Protein AF-A0AAV5J5P5-F1 (afdb_monomer_lite)

Structure (mmCIF, N/CA/C/O backbone):
data_AF-A0AAV5J5P5-F1
#
_entry.id   AF-A0AAV5J5P5-F1
#
loop_
_atom_site.group_PDB
_atom_site.id
_atom_site.type_symbol
_atom_site.label_atom_id
_atom_site.label_alt_id
_atom_site.label_comp_id
_atom_site.label_asym_id
_atom_site.label_entity_id
_atom_site.label_seq_id
_atom_site.pdbx_PDB_ins_code
_atom_site.Cartn_x
_atom_site.Cartn_y
_atom_site.Cartn_z
_atom_site.occupancy
_atom_site.B_iso_or_equiv
_atom_site.auth_seq_id
_atom_site.auth_comp_id
_atom_site.auth_asym_id
_atom_site.auth_atom_id
_atom_site.pdbx_PDB_model_num
ATOM 1 N N . MET A 1 1 ? -7.041 13.237 -35.241 1.00 70.38 1 MET A N 1
ATOM 2 C CA . MET A 1 1 ? -5.769 13.386 -34.491 1.00 70.38 1 MET A CA 1
ATOM 3 C C . MET A 1 1 ? -5.618 12.308 -33.420 1.00 70.38 1 MET A C 1
ATOM 5 O O . MET A 1 1 ? -4.548 11.721 -33.327 1.00 70.38 1 MET A O 1
ATOM 9 N N . GLU A 1 2 ? -6.680 11.979 -32.680 1.00 71.56 2 GLU A N 1
ATOM 10 C CA . GLU A 1 2 ? -6.690 10.884 -31.691 1.00 71.56 2 GLU A CA 1
ATOM 11 C C . GLU A 1 2 ? -6.291 9.512 -32.264 1.00 71.56 2 GLU A C 1
ATOM 13 O O . GLU A 1 2 ? -5.468 8.825 -31.662 1.00 71.56 2 GLU A O 1
ATOM 18 N N . ASP A 1 3 ? -6.762 9.147 -33.463 1.00 81.12 3 ASP A N 1
ATOM 19 C CA . ASP A 1 3 ? -6.396 7.868 -34.101 1.00 81.12 3 ASP A CA 1
ATOM 20 C C . ASP A 1 3 ? -4.899 7.738 -34.413 1.00 81.12 3 ASP A C 1
ATOM 22 O O . ASP A 1 3 ? -4.322 6.656 -34.296 1.00 81.12 3 ASP A O 1
ATOM 26 N N . TYR A 1 4 ? -4.246 8.842 -34.787 1.00 81.94 4 TYR A N 1
ATOM 27 C CA . TYR A 1 4 ? -2.808 8.868 -35.063 1.00 81.94 4 TYR A CA 1
ATOM 28 C C . TYR A 1 4 ? -1.995 8.675 -33.780 1.00 81.94 4 TYR A C 1
ATOM 30 O O . TYR A 1 4 ? -1.014 7.931 -33.776 1.00 81.94 4 TYR A O 1
ATOM 38 N N . LEU A 1 5 ? -2.425 9.303 -32.683 1.00 77.25 5 LEU A N 1
ATOM 39 C CA . LEU A 1 5 ? -1.775 9.154 -31.384 1.00 77.25 5 LEU A CA 1
ATOM 40 C C . LEU A 1 5 ? -1.938 7.729 -30.849 1.00 77.25 5 LEU A C 1
ATOM 42 O O . LEU A 1 5 ? -0.957 7.119 -30.443 1.00 77.25 5 LEU A O 1
ATOM 46 N N . ARG A 1 6 ? -3.139 7.152 -30.940 1.00 75.00 6 ARG A N 1
ATOM 47 C CA . ARG A 1 6 ? -3.424 5.805 -30.427 1.00 75.00 6 ARG A CA 1
ATOM 48 C C . ARG A 1 6 ? -2.685 4.693 -31.179 1.00 75.00 6 ARG A C 1
ATOM 50 O O . ARG A 1 6 ? -2.351 3.680 -30.577 1.00 75.00 6 ARG A O 1
ATOM 57 N N . ARG A 1 7 ? -2.434 4.868 -32.483 1.00 79.62 7 ARG A N 1
ATOM 58 C CA . ARG A 1 7 ? -1.716 3.881 -33.313 1.00 79.62 7 ARG A CA 1
ATOM 59 C C . ARG A 1 7 ? -0.195 3.957 -33.185 1.00 79.62 7 ARG A C 1
ATOM 61 O O . ARG A 1 7 ? 0.457 2.927 -33.299 1.00 79.62 7 ARG A O 1
ATOM 68 N N . ASN A 1 8 ? 0.364 5.151 -32.979 1.00 80.06 8 ASN A N 1
ATOM 69 C CA . ASN A 1 8 ? 1.818 5.364 -33.005 1.00 80.06 8 ASN A CA 1
ATOM 70 C C . ASN A 1 8 ? 2.435 5.571 -31.616 1.00 80.06 8 ASN A C 1
ATOM 72 O O . ASN A 1 8 ? 3.633 5.371 -31.439 1.00 80.06 8 ASN A O 1
ATOM 76 N N . PHE A 1 9 ? 1.630 5.971 -30.631 1.00 73.50 9 PHE A N 1
ATOM 77 C CA . PHE A 1 9 ? 2.081 6.315 -29.290 1.00 73.50 9 PHE A CA 1
ATOM 78 C C . PHE A 1 9 ? 1.285 5.518 -28.257 1.00 73.50 9 PHE A C 1
ATOM 80 O O . PHE A 1 9 ? 0.429 6.053 -27.553 1.00 73.50 9 PHE A O 1
ATOM 87 N N . ASP A 1 10 ? 1.603 4.228 -28.135 1.00 69.62 10 ASP A N 1
ATOM 88 C CA . ASP A 1 10 ? 1.212 3.442 -26.962 1.00 69.62 10 ASP A CA 1
ATOM 89 C C . ASP A 1 10 ? 2.112 3.839 -25.778 1.00 69.62 10 ASP A C 1
ATOM 91 O O . ASP A 1 10 ? 3.109 3.191 -25.439 1.00 69.62 10 ASP A O 1
ATOM 95 N N . VAL A 1 11 ? 1.839 5.024 -25.225 1.00 68.56 11 VAL A N 1
ATOM 96 C CA . VAL A 1 11 ? 2.643 5.607 -24.151 1.00 68.56 11 VAL A CA 1
ATOM 97 C C . VAL A 1 11 ? 2.291 4.909 -22.849 1.00 68.56 11 VAL A C 1
ATOM 99 O O . VAL A 1 11 ? 1.168 4.992 -22.353 1.00 68.56 11 VAL A O 1
ATOM 102 N N . GLN A 1 12 ? 3.285 4.255 -22.254 1.00 68.38 12 GLN A N 1
ATOM 103 C CA . GLN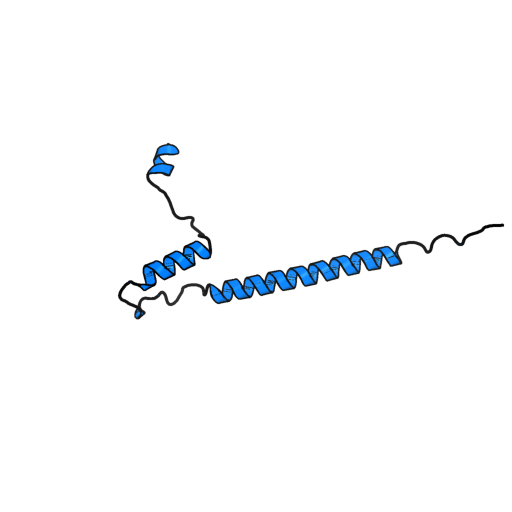 A 1 12 ? 3.140 3.666 -20.931 1.00 68.38 12 GLN A CA 1
ATOM 104 C C . GLN A 1 12 ? 2.692 4.735 -19.926 1.00 68.38 12 GLN A C 1
ATOM 106 O O . GLN A 1 12 ? 3.271 5.820 -19.838 1.00 68.38 12 GLN A O 1
ATOM 111 N N . HIS A 1 13 ? 1.656 4.417 -19.151 1.00 73.62 13 HIS A N 1
ATOM 112 C CA . HIS A 1 13 ? 1.132 5.305 -18.122 1.00 73.62 13 HIS A CA 1
ATOM 113 C C . HIS A 1 13 ? 2.250 5.743 -17.167 1.00 73.62 13 HIS A C 1
ATOM 115 O O . HIS A 1 13 ? 3.074 4.933 -16.746 1.00 73.62 13 HIS A O 1
ATOM 121 N N . LYS A 1 14 ? 2.236 7.017 -16.746 1.00 74.62 14 LYS A N 1
ATOM 122 C CA . LYS A 1 14 ? 3.236 7.587 -15.816 1.00 74.62 14 LYS A CA 1
ATOM 123 C C . LYS A 1 14 ? 3.353 6.804 -14.497 1.00 74.62 14 LYS A C 1
ATOM 125 O O . LYS A 1 14 ? 4.385 6.853 -13.831 1.00 74.62 14 LYS A O 1
ATOM 130 N N . ARG A 1 15 ? 2.283 6.111 -14.097 1.00 76.62 15 ARG A N 1
ATOM 131 C CA . ARG A 1 15 ? 2.212 5.238 -12.919 1.00 76.62 15 ARG A CA 1
ATOM 132 C C . ARG A 1 15 ? 1.661 3.873 -13.351 1.00 76.62 15 ARG A C 1
ATOM 134 O O . ARG A 1 15 ? 0.456 3.663 -13.242 1.00 76.62 15 ARG A O 1
ATOM 141 N N . PRO A 1 16 ? 2.504 2.986 -13.902 1.00 79.31 16 PRO A N 1
ATOM 142 C CA . PRO A 1 16 ? 2.064 1.663 -14.334 1.00 79.31 16 PRO A CA 1
ATOM 143 C C . PRO A 1 16 ? 1.634 0.811 -13.131 1.00 79.31 16 PRO A C 1
ATOM 145 O O . PRO A 1 16 ? 2.051 1.070 -11.997 1.00 79.31 16 PRO A O 1
ATOM 148 N N . SER A 1 17 ? 0.806 -0.207 -13.382 1.00 83.38 17 SER A N 1
ATOM 149 C CA . SER A 1 17 ? 0.384 -1.162 -12.352 1.00 83.38 17 SER A CA 1
ATOM 150 C C . SER A 1 17 ? 1.578 -1.927 -11.771 1.00 83.38 17 SER A C 1
ATOM 152 O O . SER A 1 17 ? 2.634 -2.050 -12.401 1.00 83.38 17 SER A O 1
ATOM 154 N N . GLU A 1 18 ? 1.419 -2.461 -10.558 1.00 81.81 18 GLU A N 1
ATOM 155 C CA . GLU A 1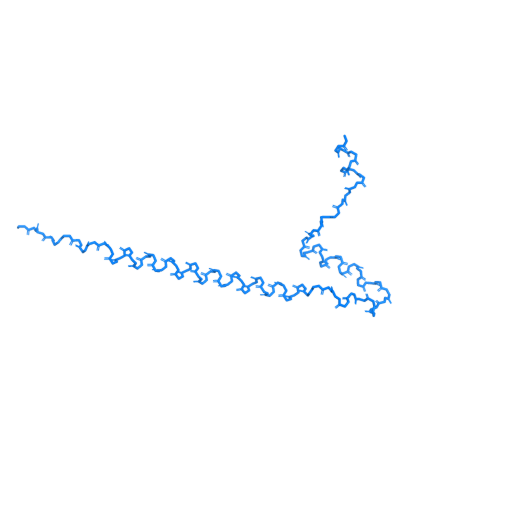 18 ? 2.469 -3.252 -9.907 1.00 81.81 18 GLU A CA 1
ATOM 156 C C . GLU A 1 18 ? 2.860 -4.480 -10.748 1.00 81.81 18 GLU A C 1
ATOM 158 O O . GLU A 1 18 ? 4.045 -4.762 -10.915 1.00 81.81 18 GLU A O 1
ATOM 163 N N . GLU A 1 19 ? 1.885 -5.134 -11.381 1.00 83.56 19 GLU A N 1
ATOM 164 C CA . GLU A 1 19 ? 2.101 -6.261 -12.297 1.00 83.56 19 GLU A CA 1
ATOM 165 C C . GLU A 1 19 ? 2.925 -5.873 -13.529 1.00 83.56 19 GLU A C 1
ATOM 167 O O . GLU A 1 19 ? 3.870 -6.576 -13.901 1.00 83.56 19 GLU A O 1
ATOM 172 N N . ALA A 1 20 ? 2.624 -4.724 -14.142 1.00 84.31 20 ALA A N 1
ATOM 173 C CA . ALA A 1 20 ? 3.394 -4.213 -15.269 1.00 84.31 20 ALA A CA 1
ATOM 174 C C . ALA A 1 20 ? 4.844 -3.912 -14.854 1.00 84.31 20 ALA A C 1
ATOM 176 O O . ALA A 1 20 ? 5.780 -4.256 -15.580 1.00 84.31 20 ALA A O 1
ATOM 177 N N . LEU A 1 21 ? 5.055 -3.346 -13.659 1.00 81.25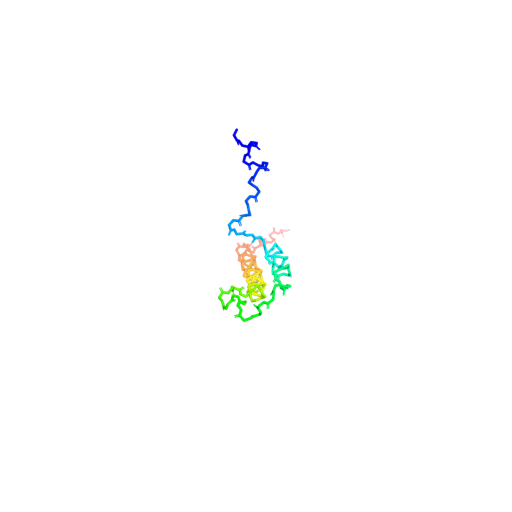 21 LEU A N 1
ATOM 178 C CA . LEU A 1 21 ? 6.391 -3.114 -13.100 1.00 81.25 21 LEU A CA 1
ATOM 179 C C . LEU A 1 21 ? 7.154 -4.420 -12.842 1.00 81.25 21 LEU A C 1
ATOM 181 O O . LEU A 1 21 ? 8.352 -4.488 -13.127 1.00 81.25 21 LEU A O 1
ATOM 185 N N . LEU A 1 22 ? 6.486 -5.455 -12.326 1.00 82.25 22 LEU A N 1
ATOM 186 C CA . LEU A 1 22 ? 7.084 -6.776 -12.110 1.00 82.25 22 LEU A CA 1
ATOM 187 C C . LEU A 1 22 ? 7.499 -7.426 -13.436 1.00 82.25 22 LEU A C 1
ATOM 189 O O . LEU A 1 22 ? 8.632 -7.899 -13.554 1.00 82.25 22 LEU A O 1
ATOM 193 N N . LYS A 1 23 ? 6.634 -7.372 -14.457 1.00 83.81 23 LYS A N 1
ATOM 194 C CA . LYS A 1 23 ? 6.923 -7.879 -15.807 1.00 83.81 23 LYS A CA 1
ATOM 195 C C . LYS A 1 23 ? 8.119 -7.160 -16.438 1.00 83.81 23 LYS A C 1
ATOM 197 O O . LYS A 1 23 ? 9.026 -7.814 -16.949 1.00 83.81 23 LYS A O 1
ATOM 202 N N . TRP A 1 24 ? 8.177 -5.832 -16.323 1.00 76.75 24 TRP A N 1
ATOM 203 C CA . TRP A 1 24 ? 9.322 -5.034 -16.774 1.00 76.75 24 TRP A CA 1
ATOM 204 C C . TRP A 1 24 ? 10.618 -5.405 -16.046 1.00 76.75 24 TRP A C 1
ATOM 206 O O . TRP A 1 24 ? 11.657 -5.579 -16.683 1.00 76.75 24 TRP A O 1
ATOM 216 N N . ARG A 1 25 ? 10.577 -5.577 -14.719 1.00 77.38 25 ARG A N 1
ATOM 217 C CA . ARG A 1 25 ? 11.751 -6.008 -13.941 1.00 77.38 25 ARG A CA 1
ATOM 218 C C . ARG A 1 25 ? 12.231 -7.399 -14.342 1.00 77.38 25 ARG A C 1
ATOM 220 O O . ARG A 1 25 ? 13.438 -7.603 -14.435 1.00 77.38 25 ARG A O 1
ATOM 227 N N . SER A 1 26 ? 11.310 -8.328 -14.588 1.00 78.62 26 SER A N 1
ATOM 228 C CA . SER A 1 26 ? 11.625 -9.670 -15.083 1.00 78.62 26 SER A CA 1
ATOM 229 C C . SER A 1 26 ? 12.294 -9.608 -16.462 1.00 78.62 26 SER A C 1
ATOM 231 O O . SER A 1 26 ? 13.375 -10.168 -16.634 1.00 78.62 26 SER A O 1
ATOM 233 N N . ALA A 1 27 ? 11.750 -8.821 -17.395 1.00 77.69 27 ALA A N 1
ATOM 234 C CA . ALA A 1 27 ? 12.313 -8.651 -18.737 1.00 77.69 27 ALA A CA 1
ATOM 235 C C . ALA A 1 27 ? 13.722 -8.022 -18.724 1.00 77.69 27 ALA A C 1
ATOM 237 O O . ALA A 1 27 ? 14.624 -8.482 -19.421 1.00 77.69 27 ALA A O 1
ATOM 238 N N . VAL A 1 28 ? 13.945 -7.002 -17.888 1.00 67.38 28 VAL A N 1
ATOM 239 C CA . VAL A 1 28 ? 15.241 -6.301 -17.786 1.00 67.38 28 VAL A CA 1
ATOM 240 C C . VAL A 1 28 ? 16.258 -7.079 -16.934 1.00 67.38 28 VAL A C 1
ATOM 242 O O . VAL A 1 28 ? 17.457 -6.809 -17.004 1.00 67.38 28 VAL A O 1
ATOM 245 N N . SER A 1 29 ? 15.825 -8.089 -16.168 1.00 65.62 29 SER A N 1
ATOM 246 C CA . SER A 1 29 ? 16.717 -8.911 -15.333 1.00 65.62 29 SER A CA 1
ATOM 247 C C . SER A 1 29 ? 17.776 -9.681 -16.135 1.00 65.62 29 SER A C 1
ATOM 249 O O . SER A 1 29 ? 18.843 -9.967 -15.588 1.00 65.62 29 SER A O 1
ATOM 251 N N . ILE A 1 30 ? 17.497 -9.935 -17.419 1.00 65.56 30 ILE A N 1
ATOM 252 C CA . ILE A 1 30 ? 18.353 -10.632 -18.389 1.00 65.56 30 ILE A CA 1
ATOM 253 C C . ILE A 1 30 ? 19.518 -9.739 -18.878 1.00 65.56 30 ILE A C 1
ATOM 255 O O . ILE A 1 30 ? 20.522 -10.246 -19.380 1.00 65.56 30 ILE A O 1
ATOM 259 N N . VAL A 1 31 ? 19.456 -8.408 -18.704 1.00 58.78 31 VAL A N 1
ATOM 260 C CA . VAL A 1 31 ? 20.498 -7.490 -19.202 1.00 58.78 31 VAL A CA 1
ATOM 261 C C . VAL A 1 31 ? 21.738 -7.463 -18.286 1.00 58.78 31 VAL A C 1
ATOM 263 O O . VAL A 1 31 ? 21.673 -7.197 -17.086 1.00 58.78 31 VAL A O 1
ATOM 266 N N . LYS A 1 32 ? 22.892 -7.693 -18.931 1.00 55.47 32 LYS A N 1
ATOM 267 C CA . LYS A 1 32 ? 24.263 -8.030 -18.478 1.00 55.47 32 LYS A CA 1
ATOM 268 C C . LYS A 1 32 ? 24.930 -7.284 -17.300 1.00 55.47 32 LYS A C 1
ATOM 270 O O . LYS A 1 32 ? 26.063 -7.635 -16.983 1.00 55.47 32 LYS A O 1
ATOM 275 N N . ASN A 1 33 ? 24.334 -6.287 -16.636 1.00 60.12 33 ASN A N 1
ATOM 276 C CA . ASN A 1 33 ? 25.033 -5.531 -15.573 1.00 60.12 33 ASN A CA 1
ATOM 277 C C . ASN A 1 33 ? 24.243 -5.425 -14.250 1.00 60.12 33 ASN A C 1
ATOM 279 O O . ASN A 1 33 ? 23.575 -4.417 -13.996 1.00 60.12 33 ASN A O 1
ATOM 283 N N . PRO A 1 34 ? 24.381 -6.420 -13.351 1.00 64.44 34 PRO A N 1
ATOM 284 C CA . PRO A 1 34 ? 23.748 -6.430 -12.031 1.00 64.44 34 PRO A CA 1
ATOM 285 C C . PRO A 1 34 ? 24.125 -5.245 -11.128 1.00 64.44 34 PRO A C 1
ATOM 287 O O . PRO A 1 34 ? 23.312 -4.838 -10.303 1.00 64.44 34 PRO A O 1
ATOM 290 N N . ARG A 1 35 ? 25.321 -4.652 -11.287 1.00 58.94 35 ARG A N 1
ATOM 291 C CA . ARG A 1 35 ? 25.801 -3.517 -10.465 1.00 58.94 35 ARG A CA 1
ATOM 292 C C . ARG A 1 35 ? 25.150 -2.182 -10.843 1.00 58.94 35 ARG A C 1
ATOM 294 O O . ARG A 1 35 ? 25.193 -1.248 -10.051 1.00 58.94 35 ARG A O 1
ATOM 301 N N . ARG A 1 36 ? 24.526 -2.097 -12.026 1.00 60.56 36 ARG A N 1
ATOM 302 C CA . ARG A 1 36 ? 23.688 -0.962 -12.454 1.00 60.56 36 ARG A CA 1
ATOM 303 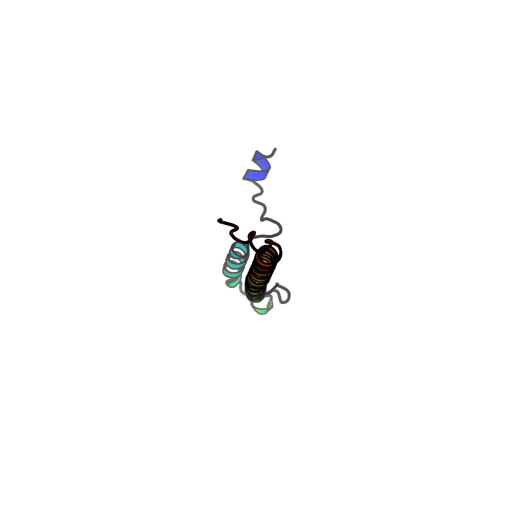C C . ARG A 1 36 ? 22.204 -1.154 -12.148 1.00 60.56 36 ARG A C 1
ATOM 305 O O . ARG A 1 36 ? 21.401 -0.301 -12.521 1.00 60.56 36 ARG A O 1
ATOM 312 N N . ARG A 1 37 ? 21.824 -2.231 -11.445 1.00 62.19 37 ARG A N 1
ATOM 313 C CA . ARG A 1 37 ? 20.470 -2.361 -10.899 1.00 62.19 37 ARG A CA 1
ATOM 314 C C . ARG A 1 37 ? 20.224 -1.163 -9.996 1.00 62.19 37 ARG A C 1
ATOM 316 O O . ARG A 1 37 ? 20.936 -0.949 -9.021 1.00 62.19 37 ARG A O 1
ATOM 323 N N . PHE A 1 38 ? 19.262 -0.352 -10.408 1.00 60.78 38 PHE A N 1
ATOM 324 C CA . PHE A 1 38 ? 18.850 0.880 -9.766 1.00 60.78 38 PHE A CA 1
ATOM 325 C C . PHE A 1 38 ? 18.828 0.729 -8.235 1.00 60.78 38 PHE A C 1
ATOM 327 O O . PHE A 1 38 ? 17.952 0.091 -7.657 1.00 60.78 38 PHE A O 1
ATOM 334 N N . ARG A 1 39 ? 19.813 1.341 -7.575 1.00 59.88 39 ARG A N 1
ATOM 335 C CA . ARG A 1 39 ? 19.962 1.343 -6.112 1.00 59.88 39 ARG A CA 1
ATOM 336 C C . ARG A 1 39 ? 18.835 2.119 -5.411 1.00 59.88 39 ARG A C 1
ATOM 338 O O . ARG A 1 39 ? 18.635 1.966 -4.216 1.00 59.88 39 ARG A O 1
ATOM 345 N N . MET A 1 40 ? 18.089 2.911 -6.185 1.00 57.94 40 MET A N 1
ATOM 346 C CA . MET A 1 40 ? 17.021 3.816 -5.758 1.00 57.94 40 MET A CA 1
ATOM 347 C C . MET A 1 40 ? 15.665 3.467 -6.406 1.00 57.94 40 MET A C 1
ATOM 349 O O . MET A 1 40 ? 14.921 4.368 -6.787 1.00 57.94 40 MET A O 1
ATOM 353 N N . VAL A 1 41 ? 15.325 2.181 -6.588 1.00 65.06 41 VAL A N 1
ATOM 354 C CA . VAL A 1 41 ? 13.930 1.812 -6.919 1.00 65.06 41 VAL A CA 1
ATOM 355 C C . VAL A 1 41 ? 13.192 1.479 -5.647 1.00 65.06 41 VAL A C 1
ATOM 357 O O . VAL A 1 41 ? 13.694 0.748 -4.799 1.00 65.06 41 VAL A O 1
ATOM 360 N N . ALA A 1 42 ? 11.962 1.965 -5.553 1.00 67.06 42 ALA A N 1
ATOM 361 C CA . ALA A 1 42 ? 11.062 1.549 -4.501 1.00 67.06 42 ALA A CA 1
ATOM 362 C C . ALA A 1 42 ? 10.937 0.018 -4.457 1.00 67.06 42 ALA A C 1
ATOM 364 O O . ALA A 1 42 ? 10.762 -0.651 -5.484 1.00 67.06 42 ALA A O 1
ATOM 365 N N . ASP A 1 43 ? 11.023 -0.513 -3.248 1.00 79.81 43 ASP A N 1
ATOM 366 C CA . ASP A 1 43 ? 10.819 -1.921 -2.966 1.00 79.81 43 ASP A CA 1
ATOM 367 C C . ASP A 1 43 ? 9.327 -2.254 -3.124 1.00 79.81 43 ASP A C 1
ATOM 369 O O . ASP A 1 43 ? 8.484 -1.741 -2.384 1.00 79.81 43 ASP A O 1
ATOM 373 N N . LEU A 1 44 ? 8.999 -3.055 -4.143 1.00 78.75 44 LEU A N 1
ATOM 374 C CA . LEU A 1 44 ? 7.617 -3.437 -4.443 1.00 78.75 44 LEU A CA 1
ATOM 375 C C . LEU A 1 44 ? 7.059 -4.354 -3.349 1.00 78.75 44 LEU A C 1
ATOM 377 O O . LEU A 1 44 ? 5.940 -4.143 -2.897 1.00 78.75 44 LEU A O 1
ATOM 381 N N . ALA A 1 45 ? 7.871 -5.276 -2.824 1.00 83.81 45 ALA A N 1
ATOM 382 C CA . ALA A 1 45 ? 7.436 -6.196 -1.777 1.00 83.81 45 ALA A CA 1
ATOM 383 C C . ALA A 1 45 ? 7.048 -5.443 -0.495 1.00 83.81 45 ALA A C 1
ATOM 385 O O . ALA A 1 45 ? 5.975 -5.674 0.060 1.00 83.81 45 ALA A O 1
ATOM 386 N N . LYS A 1 46 ? 7.862 -4.464 -0.076 1.00 87.44 46 LYS A N 1
ATOM 387 C CA . LYS A 1 46 ? 7.533 -3.612 1.082 1.00 87.44 46 LYS A CA 1
ATOM 388 C C . LYS A 1 46 ? 6.282 -2.764 0.860 1.00 87.44 46 LYS A C 1
ATOM 390 O O . LYS A 1 46 ? 5.544 -2.516 1.810 1.00 87.44 46 LYS A O 1
ATOM 395 N N . ARG A 1 47 ? 6.025 -2.306 -0.371 1.00 86.75 47 ARG A N 1
ATOM 396 C CA . ARG A 1 47 ? 4.787 -1.578 -0.696 1.00 86.75 47 ARG A CA 1
ATOM 397 C C . ARG A 1 47 ? 3.564 -2.477 -0.590 1.00 86.75 47 ARG A C 1
ATOM 399 O O . ARG A 1 47 ? 2.599 -2.069 0.047 1.00 86.75 47 ARG A O 1
ATOM 406 N N . ALA A 1 48 ? 3.624 -3.681 -1.154 1.00 88.44 48 ALA A N 1
ATOM 407 C CA . ALA A 1 48 ? 2.552 -4.661 -1.042 1.00 88.44 48 ALA A CA 1
ATOM 408 C C . ALA A 1 48 ? 2.281 -5.023 0.429 1.00 88.44 48 ALA A C 1
ATOM 410 O O . ALA A 1 48 ? 1.133 -5.059 0.866 1.00 88.44 48 ALA A O 1
ATOM 411 N N . GLU A 1 49 ? 3.333 -5.208 1.230 1.00 92.31 49 GLU A N 1
ATOM 412 C CA . GLU A 1 49 ? 3.205 -5.455 2.668 1.00 92.31 49 GLU A CA 1
ATOM 413 C C . GLU A 1 49 ? 2.558 -4.272 3.409 1.00 92.31 49 GLU A C 1
ATOM 415 O O . GLU A 1 49 ? 1.640 -4.458 4.211 1.00 92.31 49 GLU A O 1
ATOM 420 N N . ALA A 1 50 ? 2.996 -3.042 3.123 1.00 94.00 50 ALA A N 1
ATOM 421 C CA . ALA A 1 50 ? 2.407 -1.838 3.699 1.00 94.00 50 ALA A CA 1
ATOM 422 C C . ALA A 1 50 ? 0.930 -1.684 3.307 1.00 94.00 50 ALA A C 1
ATOM 424 O O . ALA A 1 50 ? 0.114 -1.310 4.147 1.00 94.00 50 ALA A O 1
ATOM 425 N N . GLN A 1 51 ? 0.572 -2.008 2.064 1.00 92.81 51 GLN A N 1
ATOM 426 C CA . GLN A 1 51 ? -0.805 -1.961 1.584 1.00 92.81 51 GLN A CA 1
ATOM 427 C C . GLN A 1 51 ? -1.695 -2.965 2.331 1.00 92.81 51 GLN A C 1
AT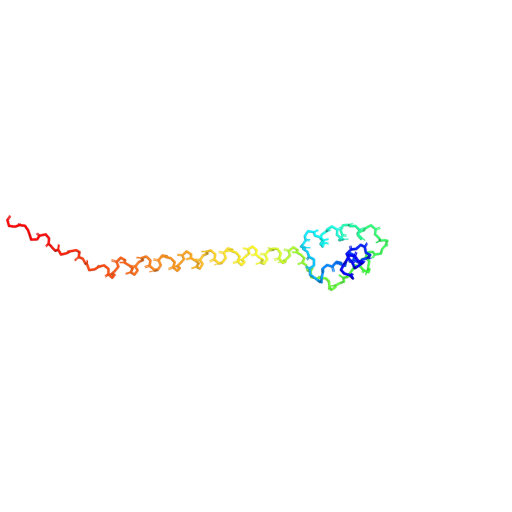OM 429 O O . GLN A 1 51 ? -2.720 -2.568 2.881 1.00 92.81 51 GLN A O 1
ATOM 434 N N . ARG A 1 52 ? -1.243 -4.217 2.488 1.00 95.31 52 ARG A N 1
ATOM 435 C CA . ARG A 1 52 ? -1.948 -5.235 3.292 1.00 95.31 52 ARG A CA 1
ATOM 436 C C . ARG A 1 52 ? -2.160 -4.788 4.740 1.00 95.31 52 ARG A C 1
ATOM 438 O O . ARG A 1 52 ? -3.231 -4.972 5.311 1.00 95.31 52 ARG A O 1
ATOM 445 N N . LYS A 1 53 ? -1.146 -4.163 5.351 1.00 96.69 53 LYS A N 1
ATOM 446 C CA . LYS A 1 53 ? -1.254 -3.603 6.711 1.00 96.69 53 LYS A CA 1
ATOM 447 C C . LYS A 1 53 ? -2.301 -2.488 6.788 1.00 96.69 53 LYS A C 1
ATOM 449 O O . LYS A 1 53 ? -3.043 -2.433 7.768 1.00 96.69 53 LYS A O 1
ATOM 454 N N . ARG A 1 54 ? -2.377 -1.621 5.772 1.00 96.50 54 ARG A N 1
ATOM 455 C CA . ARG A 1 54 ? -3.378 -0.543 5.700 1.00 96.50 54 ARG A CA 1
ATOM 456 C C . ARG A 1 54 ? -4.792 -1.097 5.572 1.00 96.50 54 ARG A C 1
ATOM 458 O O . ARG A 1 54 ? -5.655 -0.651 6.317 1.00 96.50 54 ARG A O 1
ATOM 465 N N . GLU A 1 55 ? -5.009 -2.077 4.701 1.00 96.81 55 GLU A N 1
ATOM 466 C CA . GLU A 1 55 ? -6.312 -2.734 4.515 1.00 96.81 55 GLU A CA 1
ATOM 467 C C . GLU A 1 55 ? -6.791 -3.408 5.811 1.00 96.81 55 GLU A C 1
ATOM 469 O O . GLU A 1 55 ? -7.905 -3.161 6.269 1.00 96.81 55 GLU A O 1
ATOM 474 N N . ASN A 1 56 ? -5.907 -4.150 6.486 1.00 97.38 56 ASN A N 1
ATOM 475 C CA . ASN A 1 56 ? -6.216 -4.766 7.780 1.00 97.38 56 ASN A CA 1
ATOM 476 C C . ASN A 1 56 ? -6.580 -3.735 8.860 1.00 97.38 56 ASN A C 1
ATOM 478 O O . ASN A 1 56 ? -7.456 -3.978 9.689 1.00 97.38 56 ASN A O 1
ATOM 482 N N . LEU A 1 57 ? -5.890 -2.592 8.887 1.00 97.69 57 LEU A N 1
ATOM 483 C CA . LEU A 1 57 ? -6.182 -1.526 9.843 1.00 97.69 57 LEU A CA 1
ATOM 484 C C . LEU A 1 57 ? -7.509 -0.826 9.522 1.00 97.69 57 LEU A C 1
ATOM 486 O O . LEU A 1 57 ? -8.273 -0.533 10.439 1.00 97.69 57 LEU A O 1
ATOM 490 N N . GLN A 1 58 ? -7.796 -0.590 8.240 1.00 97.62 58 GLN A N 1
ATOM 491 C CA . GLN A 1 58 ? -9.061 -0.006 7.794 1.00 97.62 58 GLN A CA 1
ATOM 492 C C . GLN A 1 58 ? -10.250 -0.863 8.217 1.00 97.62 58 GLN A C 1
ATOM 494 O O . GLN A 1 58 ? -11.211 -0.319 8.756 1.00 97.62 58 GLN A O 1
ATOM 499 N N . GLU A 1 59 ? -10.163 -2.185 8.060 1.00 97.31 59 GLU A N 1
ATOM 500 C CA . GLU A 1 59 ? -11.249 -3.079 8.462 1.00 97.31 59 GLU A CA 1
ATOM 501 C C . GLU A 1 59 ? -11.457 -3.078 9.982 1.00 97.31 59 GLU A C 1
ATOM 503 O O . GLU A 1 59 ? -12.585 -2.976 10.456 1.00 97.31 59 GLU A O 1
ATOM 508 N N . LYS A 1 60 ? -10.376 -3.069 10.773 1.00 98.06 60 LYS A N 1
ATOM 509 C CA . LYS A 1 60 ? -10.477 -2.948 12.239 1.00 98.06 60 LYS A CA 1
ATOM 510 C C . LYS A 1 60 ? -11.157 -1.650 12.673 1.00 98.06 60 LYS A C 1
ATOM 512 O O . LYS A 1 60 ? -12.022 -1.678 13.545 1.00 98.06 60 LYS A O 1
ATOM 517 N N . ILE A 1 61 ? -10.780 -0.523 12.066 1.00 98.06 61 ILE A N 1
ATOM 518 C CA . ILE A 1 61 ? -11.391 0.782 12.355 1.00 98.06 61 ILE A CA 1
ATOM 519 C C . ILE A 1 61 ? -12.864 0.773 11.942 1.00 98.06 61 ILE A C 1
ATOM 521 O O . ILE A 1 61 ? -13.719 1.210 12.710 1.00 98.06 61 ILE A O 1
ATOM 525 N N . ARG A 1 62 ? -13.171 0.235 10.758 1.00 98.00 62 ARG A N 1
ATOM 526 C CA . ARG A 1 62 ? -14.537 0.106 10.251 1.00 98.00 62 ARG A CA 1
ATOM 527 C C . ARG A 1 62 ? -15.407 -0.685 11.227 1.00 98.00 62 ARG A C 1
ATOM 529 O O . ARG A 1 62 ? -16.448 -0.180 11.637 1.00 98.00 62 ARG A O 1
ATOM 536 N N . ILE A 1 63 ? -14.963 -1.873 11.641 1.00 98.19 63 ILE A N 1
ATOM 537 C CA . ILE A 1 63 ? -15.675 -2.723 12.605 1.00 98.19 63 ILE A CA 1
ATOM 538 C C . ILE A 1 63 ? -15.895 -1.977 13.923 1.00 98.19 63 ILE A C 1
ATOM 540 O O . ILE A 1 63 ? -17.022 -1.931 14.408 1.00 98.19 63 ILE A O 1
ATOM 544 N N . ALA A 1 64 ? -14.856 -1.349 14.481 1.00 97.94 64 ALA A N 1
ATOM 545 C CA . ALA A 1 64 ? -14.970 -0.614 15.739 1.00 97.94 64 ALA A CA 1
ATOM 546 C C . ALA A 1 64 ? -16.025 0.505 15.663 1.00 97.94 64 ALA A C 1
ATOM 548 O O . ALA A 1 64 ? -16.853 0.626 16.564 1.00 97.94 64 ALA A O 1
ATOM 549 N N . LEU A 1 65 ? -16.046 1.273 14.567 1.00 97.62 65 LEU A N 1
ATOM 550 C CA . LEU A 1 65 ? -17.041 2.325 14.345 1.00 97.62 65 LEU A CA 1
ATOM 551 C C . LEU A 1 65 ? -18.462 1.763 14.214 1.00 97.62 65 LEU A C 1
ATOM 553 O O . LEU A 1 65 ? -19.393 2.325 14.789 1.00 97.62 65 LEU A O 1
ATOM 557 N N . TYR A 1 66 ? -18.645 0.651 13.495 1.00 97.31 66 TYR A N 1
ATOM 558 C CA . TYR A 1 66 ? -19.958 0.004 13.389 1.00 97.31 66 TYR A CA 1
ATOM 559 C C . TYR A 1 66 ? -20.454 -0.521 14.735 1.00 97.31 66 TYR A C 1
ATOM 561 O O . TYR A 1 66 ? -21.621 -0.321 15.062 1.00 97.31 66 TYR A O 1
ATOM 569 N N . VAL A 1 67 ? -19.579 -1.145 15.525 1.00 97.69 67 VAL A N 1
ATOM 570 C CA . VAL A 1 67 ? -19.925 -1.651 16.860 1.00 97.69 67 VAL A CA 1
ATOM 571 C C . VAL A 1 67 ? -20.300 -0.504 17.791 1.00 97.69 67 VAL A C 1
ATOM 573 O O . VAL A 1 67 ? -21.332 -0.579 18.449 1.00 97.69 67 VAL A O 1
ATOM 576 N N . GLN A 1 68 ? -19.521 0.581 17.811 1.00 96.00 68 GLN A N 1
ATOM 577 C CA . GLN A 1 68 ? -19.850 1.767 18.607 1.00 96.00 68 GLN A CA 1
ATOM 578 C C . GLN A 1 68 ? -21.192 2.371 18.191 1.00 96.00 68 GLN A C 1
ATOM 580 O O . GLN A 1 68 ? -22.021 2.671 19.045 1.00 96.00 68 GLN A O 1
ATOM 585 N N . LYS A 1 69 ? -21.442 2.490 16.881 1.00 95.31 69 LYS A N 1
ATOM 586 C CA . LYS A 1 69 ? -22.722 2.974 16.360 1.00 95.31 69 LYS A CA 1
ATOM 587 C C . LYS A 1 69 ? -23.889 2.087 16.801 1.00 95.31 69 LYS A C 1
ATOM 589 O O . LYS A 1 69 ? -24.904 2.615 17.238 1.00 95.31 69 LYS A O 1
ATOM 594 N N . ALA A 1 70 ? -23.747 0.766 16.704 1.00 94.94 70 ALA A N 1
ATOM 595 C CA . ALA A 1 70 ? -24.777 -0.172 17.141 1.00 94.94 70 ALA A CA 1
ATOM 596 C C . ALA A 1 70 ? -25.004 -0.093 18.659 1.00 94.94 70 ALA A C 1
ATOM 598 O O . ALA A 1 70 ? -26.143 -0.042 19.103 1.00 94.94 70 ALA A O 1
ATOM 599 N N . ALA A 1 71 ? -23.935 -0.018 19.456 1.00 95.44 71 ALA A N 1
ATOM 600 C CA . ALA A 1 71 ? -24.030 0.114 20.908 1.00 95.44 71 ALA A CA 1
ATOM 601 C C . ALA A 1 71 ? -24.786 1.384 21.324 1.00 95.44 71 ALA A C 1
ATOM 603 O O . ALA A 1 71 ? -25.666 1.312 22.177 1.00 95.44 71 ALA A O 1
ATOM 604 N N . LEU A 1 72 ? -24.502 2.522 20.681 1.00 92.94 72 LEU A N 1
ATOM 605 C CA . LEU A 1 72 ? -25.252 3.760 20.902 1.00 92.94 72 LEU A CA 1
ATOM 606 C C . LEU A 1 72 ? -26.725 3.598 20.527 1.00 92.94 72 LEU A C 1
ATOM 608 O O . LEU A 1 72 ? -27.582 4.003 21.297 1.00 92.94 72 LEU A O 1
ATOM 612 N N . GLN A 1 73 ? -27.032 2.931 19.410 1.00 89.56 73 GLN A N 1
ATOM 613 C CA . GLN A 1 73 ? -28.420 2.634 19.044 1.00 89.56 73 GLN A CA 1
ATOM 614 C C . GLN A 1 73 ? -29.137 1.783 20.100 1.00 89.56 73 GLN A C 1
ATOM 616 O O . GLN A 1 73 ? -30.311 2.017 20.348 1.00 89.56 73 GLN A O 1
ATOM 621 N N . PHE A 1 74 ? -28.463 0.830 20.748 1.00 88.12 74 PHE A N 1
ATOM 622 C CA . PHE A 1 74 ? -29.066 0.048 21.834 1.00 88.12 74 PHE A CA 1
ATOM 623 C C . PHE A 1 74 ? -29.283 0.853 23.121 1.00 88.12 74 PHE A C 1
ATOM 625 O O . PHE A 1 74 ? -30.222 0.558 23.853 1.00 88.12 74 PHE A O 1
ATOM 632 N N . ILE A 1 75 ? -28.431 1.843 23.400 1.00 89.00 75 ILE A N 1
ATOM 633 C CA . ILE A 1 75 ? -28.555 2.720 24.575 1.00 89.00 75 ILE A CA 1
ATOM 634 C C . ILE A 1 75 ? -29.631 3.793 24.351 1.00 89.00 75 ILE A C 1
ATOM 636 O O . ILE A 1 75 ? -30.405 4.075 25.261 1.00 89.00 75 ILE A O 1
ATOM 640 N N . ASP A 1 76 ? -29.688 4.373 23.149 1.00 78.62 76 ASP A N 1
ATOM 641 C CA . ASP A 1 76 ? -30.619 5.451 22.789 1.00 78.62 76 ASP A CA 1
ATOM 642 C C . ASP A 1 76 ? -32.045 4.955 22.517 1.00 78.62 76 ASP A C 1
ATOM 644 O O . ASP A 1 76 ? -32.967 5.770 22.455 1.00 78.62 76 ASP A O 1
ATOM 648 N N . VAL A 1 77 ? -32.265 3.644 22.344 1.00 68.00 77 VAL A N 1
ATOM 649 C CA . VAL A 1 77 ? -33.626 3.095 22.338 1.00 68.00 77 VAL A CA 1
ATOM 650 C C . VAL A 1 77 ? -34.183 3.274 23.752 1.00 68.00 77 VAL A C 1
ATOM 652 O O . VAL A 1 77 ? -33.693 2.612 24.671 1.00 68.00 77 VAL A O 1
ATOM 655 N N . PRO A 1 78 ? -35.199 4.136 23.969 1.00 59.69 78 PRO A N 1
ATOM 656 C CA . PRO A 1 78 ? -35.865 4.179 25.260 1.00 59.69 78 PRO A CA 1
ATOM 657 C C . PRO A 1 78 ? -36.386 2.770 25.528 1.00 59.69 78 PRO A C 1
ATOM 659 O O . PRO A 1 78 ? -37.040 2.187 24.658 1.00 59.69 78 PRO A O 1
ATOM 662 N N . SER A 1 79 ? -36.053 2.202 26.694 1.00 60.34 79 SER A N 1
ATOM 663 C CA . SER A 1 79 ? -36.616 0.929 27.147 1.00 60.34 79 SER A CA 1
ATOM 664 C C . SER A 1 79 ? -38.106 0.948 26.833 1.00 60.34 79 SER A C 1
ATOM 666 O O . SER A 1 79 ? -38.794 1.867 27.286 1.00 60.34 79 SER A O 1
ATOM 668 N N . ALA A 1 80 ? -38.560 0.023 25.981 1.00 57.72 80 ALA A N 1
ATOM 669 C CA . ALA A 1 80 ? -39.929 0.005 25.485 1.00 57.72 80 ALA A CA 1
ATOM 670 C C . ALA A 1 80 ? -40.911 0.264 26.640 1.00 57.72 80 ALA A C 1
ATOM 672 O O . ALA A 1 80 ? -40.670 -0.248 27.741 1.00 57.72 80 ALA A O 1
ATOM 673 N N . PRO A 1 81 ? -41.969 1.068 26.416 1.00 52.31 81 PRO A N 1
ATOM 674 C CA . PRO A 1 81 ? -42.919 1.404 27.462 1.00 52.31 81 PRO A CA 1
ATOM 675 C C . PRO A 1 81 ? -43.401 0.102 28.087 1.00 52.31 81 PRO A C 1
ATOM 677 O O . PRO A 1 81 ? -43.803 -0.825 27.378 1.00 52.31 81 PRO A O 1
ATOM 680 N N . SER A 1 82 ? -43.264 0.026 29.410 1.00 49.00 82 SER A N 1
ATOM 681 C CA . SER A 1 82 ? -43.841 -1.016 30.247 1.00 49.00 82 SER A CA 1
ATOM 682 C C . SER A 1 82 ? -45.211 -1.381 29.695 1.00 49.00 82 SER A C 1
ATOM 684 O O . SER A 1 82 ? -46.039 -0.496 29.487 1.00 49.00 82 SER A O 1
ATOM 686 N N . LEU A 1 83 ? -45.403 -2.667 29.403 1.00 53.53 83 LEU A N 1
ATOM 687 C CA . LEU A 1 83 ? -46.690 -3.236 29.034 1.00 53.53 83 LEU A CA 1
ATOM 688 C C . LEU A 1 83 ? -47.683 -2.930 30.161 1.00 53.53 83 LEU A C 1
ATOM 690 O O . LEU A 1 83 ? -47.820 -3.703 31.104 1.00 53.53 83 LEU A O 1
ATOM 694 N N . GLU A 1 84 ? -48.347 -1.783 30.073 1.00 52.72 84 GLU A N 1
ATOM 695 C CA . GLU A 1 84 ? -49.604 -1.532 30.754 1.00 52.72 84 GLU A CA 1
ATOM 696 C C . GLU A 1 84 ? -50.659 -2.328 29.993 1.00 52.72 84 GLU A C 1
ATOM 698 O O . GLU A 1 84 ? -51.196 -1.887 28.976 1.00 52.72 84 GLU A O 1
ATOM 703 N N . LEU A 1 85 ? -50.904 -3.554 30.449 1.00 56.12 85 LEU A N 1
ATOM 704 C CA . LEU A 1 85 ? -52.112 -4.281 30.103 1.00 56.12 85 LEU A CA 1
ATOM 705 C C . LEU A 1 85 ? -52.853 -4.594 31.400 1.00 56.12 85 LEU A C 1
ATOM 707 O O . LEU A 1 85 ? -52.364 -5.338 32.250 1.00 56.12 85 LEU A O 1
ATOM 711 N N . ASN A 1 86 ? -53.989 -3.901 31.505 1.00 45.69 86 ASN A N 1
ATOM 712 C CA . ASN A 1 86 ? -55.089 -4.054 32.453 1.00 45.69 86 ASN A CA 1
ATOM 713 C C . ASN A 1 86 ? -55.593 -5.496 32.578 1.00 45.69 86 ASN A C 1
ATOM 715 O O . ASN A 1 86 ? -55.524 -6.233 31.567 1.00 45.69 86 ASN A O 1
#

pLDDT: mean 78.36, std 14.82, range [45.69, 98.19]

InterPro domains:
  IPR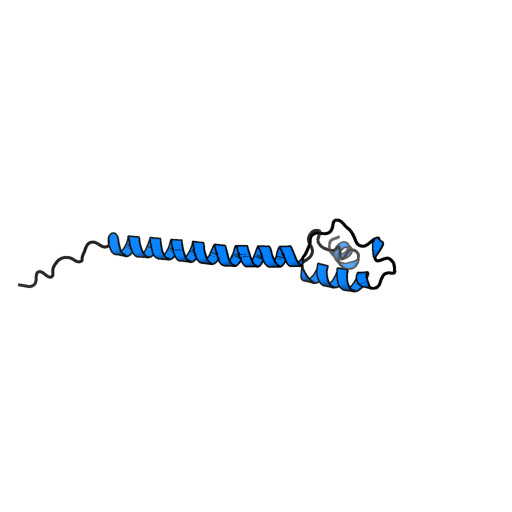024750 Calcium-transporting P-type ATPase, N-terminal autoinhibitory domain [PF12515] (6-49)

Secondary structure (DSSP, 8-state):
-HHHHHHH--PPPSS--HHHHHHHHHHHTTSS-GGGS-TT---HHHHHHHHHHHHHHHHHHHHHHHHHHHHHHHHHS---------

Sequence (86 aa):
MEDYLRRNFDVQHKRPSEEALLKWRSAVSIVKNPRRRFRMVADLAKRAEAQRKRENLQEKIRIALYVQKAALQFIDVPSAPSLELN

Radius of gyration: 27.62 Å; chains: 1; bounding box: 81×24×68 Å

Foldseek 3Di:
DVVVCVVPPPDADPDHDLVVVVVVCVVCVPDDDPPVPPPPDDDSVVVVVVVVVVVVVVVVVVVVVVVVVVVVVVVPPDPPPPPPDD

Organism: NCBI:txid152421